Protein AF-G3V4W6-F1 (afdb_monomer_lite)

Radius of gyration: 35.33 Å; chains: 1; bounding box: 92×52×56 Å

pLDDT: mean 71.34, std 21.92, range [36.16, 98.62]

Foldseek 3Di:
DKDKDKDFDDDPDPPPPPDDPDPDDDDDDDDDDDDDDDDGDGRDIDIDMDDDDDDDDPVSVVVVVVVVVVVVVVVVVVVVVVVVVVVVVVVVVVVVVVCVVVVNPPPPCPDDDDDDDDDDDDDDDDDDDDDDDDDD

Structure (mmCIF, N/CA/C/O backbone):
data_AF-G3V4W6-F1
#
_entry.id   AF-G3V4W6-F1
#
loop_
_atom_site.group_PDB
_atom_site.id
_atom_site.type_symbol
_atom_site.label_atom_id
_atom_site.label_alt_id
_atom_site.label_comp_id
_atom_site.label_asym_id
_atom_site.label_entity_id
_atom_site.label_seq_id
_atom_site.pdbx_PDB_ins_code
_atom_site.Cartn_x
_atom_site.Cartn_y
_atom_site.Cartn_z
_atom_site.occupancy
_atom_site.B_iso_or_equiv
_atom_site.auth_seq_id
_atom_site.auth_comp_id
_atom_site.auth_asym_id
_atom_site.auth_atom_id
_atom_site.pdbx_PDB_model_num
ATOM 1 N N . MET A 1 1 ? 17.906 -11.618 -16.534 1.00 60.28 1 MET A N 1
ATOM 2 C CA . MET A 1 1 ? 19.179 -12.121 -15.974 1.00 60.28 1 MET A CA 1
ATOM 3 C C . MET A 1 1 ? 18.861 -12.768 -14.643 1.00 60.28 1 MET A C 1
ATOM 5 O O . MET A 1 1 ? 18.283 -12.104 -13.792 1.00 60.28 1 MET A O 1
ATOM 9 N N . SER A 1 2 ? 19.182 -14.044 -14.477 1.00 77.38 2 SER A N 1
ATOM 10 C CA . SER A 1 2 ? 19.057 -14.723 -13.184 1.00 77.38 2 SER A CA 1
ATOM 11 C C . SER A 1 2 ? 20.432 -14.747 -12.529 1.00 77.38 2 SER A C 1
ATOM 13 O O . SER A 1 2 ? 21.428 -14.935 -13.225 1.00 77.38 2 SER A O 1
ATOM 15 N N . PHE A 1 3 ? 20.499 -14.509 -11.223 1.00 81.12 3 PHE A N 1
ATOM 16 C CA . PHE A 1 3 ? 21.738 -14.639 -10.464 1.00 81.12 3 PHE A CA 1
ATOM 17 C C . PHE A 1 3 ? 21.594 -15.768 -9.450 1.00 81.12 3 PHE A C 1
ATOM 19 O O . PHE A 1 3 ? 20.527 -15.967 -8.866 1.00 81.12 3 PHE A O 1
ATOM 26 N N . SER A 1 4 ? 22.678 -16.508 -9.251 1.00 84.94 4 SER A N 1
ATOM 27 C CA . SER A 1 4 ? 22.798 -17.519 -8.210 1.00 84.94 4 SER A CA 1
ATOM 28 C C . SER A 1 4 ? 24.119 -17.311 -7.487 1.00 84.94 4 SER A C 1
ATOM 30 O O . SER A 1 4 ? 25.164 -17.254 -8.135 1.00 84.94 4 SER A O 1
ATOM 32 N N . ALA A 1 5 ? 24.079 -17.207 -6.167 1.00 81.69 5 ALA A N 1
ATOM 33 C CA . ALA A 1 5 ? 25.262 -17.164 -5.323 1.00 81.69 5 ALA A CA 1
ATOM 34 C C . ALA A 1 5 ? 25.210 -18.332 -4.339 1.00 81.69 5 ALA A C 1
ATOM 36 O O . ALA A 1 5 ? 24.161 -18.617 -3.763 1.00 81.69 5 ALA A O 1
ATOM 37 N N . THR A 1 6 ? 26.343 -18.999 -4.144 1.00 86.06 6 THR A N 1
ATOM 38 C CA . THR A 1 6 ? 26.478 -20.073 -3.159 1.00 86.06 6 THR A CA 1
ATOM 39 C C . THR A 1 6 ? 27.326 -19.564 -2.007 1.00 86.06 6 THR A C 1
ATOM 41 O O . THR A 1 6 ? 28.482 -19.196 -2.209 1.00 86.06 6 THR A O 1
ATOM 44 N N . ILE A 1 7 ? 26.758 -19.533 -0.804 1.00 84.69 7 ILE A N 1
ATOM 45 C CA . ILE A 1 7 ? 27.467 -19.139 0.415 1.00 84.69 7 ILE A CA 1
ATOM 46 C C . ILE A 1 7 ? 27.952 -20.411 1.110 1.00 84.69 7 ILE A C 1
ATOM 48 O O . ILE A 1 7 ? 27.151 -21.291 1.437 1.00 84.69 7 ILE A O 1
ATOM 52 N N . LEU A 1 8 ? 29.264 -20.504 1.328 1.00 83.19 8 LEU A N 1
ATOM 53 C CA . LEU A 1 8 ? 29.895 -21.568 2.104 1.00 83.19 8 LEU A CA 1
ATOM 54 C C . LEU A 1 8 ? 30.190 -21.039 3.507 1.00 83.19 8 LEU A C 1
ATOM 56 O O . LEU A 1 8 ? 30.980 -20.111 3.667 1.00 83.19 8 LEU A O 1
ATOM 60 N N . PHE A 1 9 ? 29.563 -21.629 4.521 1.00 77.31 9 PHE A N 1
ATOM 61 C CA . PHE A 1 9 ? 29.914 -21.359 5.911 1.00 77.31 9 PHE A CA 1
ATOM 62 C C . PHE A 1 9 ? 30.962 -22.370 6.363 1.00 77.31 9 PHE A C 1
ATOM 64 O O . PHE A 1 9 ? 30.667 -23.561 6.488 1.00 77.31 9 PHE A O 1
ATOM 71 N N . SER A 1 10 ? 32.185 -21.908 6.609 1.00 73.00 10 SER A N 1
ATOM 72 C CA . SER A 1 10 ? 33.189 -22.710 7.307 1.00 73.00 10 SER A CA 1
ATOM 73 C C . SER A 1 10 ? 32.864 -22.704 8.804 1.00 73.00 10 SER A C 1
ATOM 75 O O . SER A 1 10 ? 32.660 -21.619 9.359 1.00 73.00 10 SER A O 1
ATOM 77 N N . PRO A 1 11 ? 32.802 -23.865 9.482 1.00 66.06 11 PRO A N 1
ATOM 78 C CA . PRO A 1 11 ? 32.699 -23.878 10.936 1.00 66.06 11 PRO A CA 1
ATOM 79 C C . PRO A 1 11 ? 33.911 -23.145 11.537 1.00 66.06 11 PRO A C 1
ATOM 81 O O . PRO A 1 11 ? 35.006 -23.227 10.971 1.00 66.06 11 PRO A O 1
ATOM 84 N N . PRO A 1 12 ? 33.751 -22.421 12.659 1.00 65.25 12 PRO A N 1
ATOM 85 C CA . PRO A 1 12 ? 34.879 -21.772 13.308 1.00 65.25 12 PRO A CA 1
ATOM 86 C C . PRO A 1 12 ? 35.907 -22.836 13.704 1.00 65.25 12 PRO A C 1
ATOM 88 O O . PRO A 1 12 ? 35.595 -23.768 14.448 1.00 65.25 12 PRO A O 1
ATOM 91 N N . SER A 1 13 ? 37.137 -22.698 13.206 1.00 61.75 13 SER A N 1
ATOM 92 C CA . SER A 1 13 ? 38.289 -23.448 13.705 1.00 61.75 13 SER A CA 1
ATOM 93 C C . SER A 1 13 ? 38.350 -23.259 15.222 1.00 61.75 13 SER A C 1
ATOM 95 O O . SER A 1 13 ? 38.222 -22.135 15.706 1.00 61.75 13 SER A O 1
ATOM 97 N N . GLY A 1 14 ? 38.476 -24.356 15.969 1.00 61.97 14 GLY A N 1
ATOM 98 C CA . GLY A 1 14 ? 38.174 -24.462 17.404 1.00 61.97 14 GLY A CA 1
ATOM 99 C C . GLY A 1 14 ? 38.989 -23.619 18.400 1.00 61.97 14 GLY A C 1
ATOM 100 O O . GLY A 1 14 ? 39.131 -24.049 19.539 1.00 61.97 14 GLY A O 1
ATOM 101 N N . SER A 1 15 ? 39.511 -22.442 18.038 1.00 57.94 15 SER A N 1
ATOM 102 C CA . SER A 1 15 ? 40.201 -21.533 18.963 1.00 57.94 15 SER A CA 1
ATOM 103 C C . SER A 1 15 ? 39.634 -20.110 19.068 1.00 57.94 15 SER A C 1
ATOM 105 O O . SER A 1 15 ? 40.074 -19.397 19.963 1.00 57.94 15 SER A O 1
ATOM 107 N N . GLU A 1 16 ? 38.656 -19.677 18.255 1.00 55.06 16 GLU A N 1
ATOM 108 C CA . GLU A 1 16 ? 38.181 -18.268 18.285 1.00 55.06 16 GLU A CA 1
ATOM 109 C C . GLU A 1 16 ? 36.670 -18.058 18.515 1.00 55.06 16 GLU A C 1
ATOM 111 O O . GLU A 1 16 ? 36.172 -16.937 18.456 1.00 55.06 16 GLU A O 1
ATOM 116 N N . ALA A 1 17 ? 35.908 -19.091 18.881 1.00 56.44 17 ALA A N 1
ATOM 117 C CA . ALA A 1 17 ? 34.467 -18.960 19.147 1.00 56.44 17 ALA A CA 1
ATOM 118 C C . ALA A 1 17 ? 34.120 -18.467 20.576 1.00 56.44 17 ALA A C 1
ATOM 120 O O . ALA A 1 17 ? 33.143 -18.916 21.171 1.00 56.44 17 ALA A O 1
ATOM 121 N N . ARG A 1 18 ? 34.903 -17.544 21.156 1.00 56.31 18 ARG A N 1
ATOM 122 C CA . ARG A 1 18 ? 34.608 -16.917 22.467 1.00 56.31 18 ARG A CA 1
ATOM 123 C C . ARG A 1 18 ? 34.038 -15.497 22.364 1.00 56.31 18 ARG A C 1
ATOM 125 O O . ARG A 1 18 ? 34.213 -14.700 23.279 1.00 56.31 18 ARG A O 1
ATOM 132 N N . CYS A 1 19 ? 33.343 -15.160 21.281 1.00 50.19 19 CYS A N 1
ATOM 133 C CA . CYS A 1 19 ? 32.664 -13.867 21.190 1.00 50.19 19 CYS A CA 1
ATOM 134 C C . CYS A 1 19 ? 31.375 -13.949 20.365 1.00 50.19 19 CYS A C 1
ATOM 136 O O . CYS A 1 19 ? 31.293 -13.459 19.243 1.00 50.19 19 CYS A O 1
ATOM 138 N N . CYS A 1 20 ? 30.344 -14.586 20.914 1.00 51.16 20 CYS A N 1
ATOM 139 C CA . CYS A 1 20 ? 28.981 -14.322 20.467 1.00 51.16 20 CYS A CA 1
ATOM 140 C C . CYS A 1 20 ? 28.070 -14.208 21.685 1.00 51.16 20 CYS A C 1
ATOM 142 O O . CYS A 1 20 ? 27.765 -15.195 22.347 1.00 51.16 20 CYS A O 1
ATOM 144 N N . CYS A 1 21 ? 27.643 -12.979 21.975 1.00 51.50 21 CYS A N 1
ATOM 145 C CA . CYS A 1 21 ? 26.699 -12.625 23.036 1.00 51.50 21 CYS A CA 1
ATOM 146 C C . CYS A 1 21 ? 25.244 -12.952 22.647 1.00 51.50 21 CYS A C 1
ATOM 148 O O . CYS A 1 21 ? 24.341 -12.159 22.901 1.00 51.50 21 CYS A O 1
ATOM 150 N N . CYS A 1 22 ? 25.009 -14.095 22.002 1.00 52.19 22 CYS A N 1
ATOM 151 C CA . CYS A 1 22 ? 23.673 -14.541 21.620 1.00 52.19 22 CYS A CA 1
ATOM 152 C C . CYS A 1 22 ? 23.290 -15.766 22.452 1.00 52.19 22 CYS A C 1
ATOM 154 O O . CYS A 1 22 ? 24.033 -16.745 22.509 1.00 52.19 22 CYS A O 1
ATOM 156 N N . ALA A 1 23 ? 22.115 -15.719 23.083 1.00 55.34 23 ALA A N 1
ATOM 157 C CA . ALA A 1 23 ? 21.536 -16.828 23.835 1.00 55.34 23 ALA A CA 1
ATOM 158 C C . ALA A 1 23 ? 20.972 -17.900 22.883 1.00 55.34 23 ALA A C 1
ATOM 160 O O . ALA A 1 23 ? 19.762 -18.063 22.746 1.00 55.34 23 ALA A O 1
ATOM 161 N N . CYS A 1 24 ? 21.849 -18.627 22.194 1.00 44.81 24 CYS A N 1
ATOM 162 C CA . CYS A 1 24 ? 21.462 -19.813 21.438 1.00 44.81 24 CYS A CA 1
ATOM 163 C C . CYS A 1 24 ? 21.439 -21.005 22.404 1.00 44.81 24 CYS A C 1
ATOM 165 O O . CYS A 1 24 ? 22.482 -21.432 22.894 1.00 44.81 24 CYS A O 1
ATOM 167 N N . LYS A 1 25 ? 20.246 -21.523 22.713 1.00 53.78 25 LYS A N 1
ATOM 168 C CA . LYS A 1 25 ? 20.056 -22.683 23.593 1.00 53.78 25 LYS A CA 1
ATOM 169 C C . LYS A 1 25 ? 20.554 -23.945 22.872 1.00 53.78 25 LYS A C 1
ATOM 171 O O . LYS A 1 25 ? 19.869 -24.462 21.995 1.00 53.78 25 LYS A O 1
ATOM 176 N N . SER A 1 26 ? 21.751 -24.420 23.203 1.00 48.38 26 SER A N 1
ATOM 177 C CA . SER A 1 26 ? 22.270 -25.710 22.744 1.00 48.38 26 SER A CA 1
ATOM 178 C C . SER A 1 26 ? 21.887 -26.805 23.740 1.00 48.38 26 SER A C 1
ATOM 180 O O . SER A 1 26 ? 22.433 -26.895 24.836 1.00 48.38 26 SER A O 1
ATOM 182 N N . GLU A 1 27 ? 20.941 -27.658 23.358 1.00 46.75 27 GLU A N 1
ATOM 183 C CA . GLU A 1 27 ? 20.718 -28.935 24.034 1.00 46.75 27 GLU A CA 1
ATOM 184 C C . GLU A 1 27 ? 21.470 -30.023 23.268 1.00 46.75 27 GLU A C 1
ATOM 186 O O . GLU A 1 27 ? 21.085 -30.398 22.165 1.00 46.75 27 GLU A O 1
ATOM 191 N N . THR A 1 28 ? 22.561 -30.539 23.834 1.00 41.06 28 THR A N 1
ATOM 192 C CA . THR A 1 28 ? 23.054 -31.882 23.501 1.00 41.06 28 THR A CA 1
ATOM 193 C C . THR A 1 28 ? 23.734 -32.484 24.727 1.00 41.06 28 THR A C 1
ATOM 195 O O . THR A 1 28 ? 24.737 -31.982 25.229 1.00 41.06 28 THR A O 1
ATOM 198 N N . ASN A 1 29 ? 23.107 -33.550 25.219 1.00 42.38 29 ASN A N 1
ATOM 199 C CA . ASN A 1 29 ? 23.531 -34.418 26.309 1.00 42.38 29 ASN A CA 1
ATOM 200 C C . ASN A 1 29 ? 24.945 -34.999 26.122 1.00 42.38 29 ASN A C 1
ATOM 202 O O . ASN A 1 29 ? 25.289 -35.441 25.034 1.00 42.38 29 ASN A O 1
ATOM 206 N N . GLY A 1 30 ? 25.661 -35.138 27.244 1.00 39.00 30 GLY A N 1
ATOM 207 C CA . GLY A 1 30 ? 26.377 -36.368 27.618 1.00 39.00 30 GLY A CA 1
ATOM 208 C C . GLY A 1 30 ? 27.664 -36.749 26.871 1.00 39.00 30 GLY A C 1
ATOM 209 O O . GLY A 1 30 ? 27.613 -37.406 25.844 1.00 39.00 30 GLY A O 1
ATOM 210 N N . GLY A 1 31 ? 28.800 -36.412 27.497 1.00 41.91 31 GLY A N 1
ATOM 211 C CA . GLY A 1 31 ? 30.092 -37.125 27.579 1.00 41.91 31 GLY A CA 1
ATOM 212 C C . GLY A 1 31 ? 30.587 -38.055 26.460 1.00 41.91 31 GLY A C 1
ATOM 213 O O . GLY A 1 31 ? 29.970 -39.074 26.196 1.00 41.91 31 GLY A O 1
ATOM 214 N N . ASN A 1 32 ? 31.817 -37.822 25.974 1.00 37.25 32 ASN A N 1
ATOM 215 C CA . ASN A 1 32 ? 32.885 -38.838 25.972 1.00 37.25 32 ASN A CA 1
ATOM 216 C C . ASN A 1 32 ? 34.258 -38.229 25.626 1.00 37.25 32 ASN A C 1
ATOM 218 O O . ASN A 1 32 ? 34.363 -37.286 24.845 1.00 37.25 32 ASN A O 1
ATOM 222 N N . THR A 1 33 ? 35.315 -38.802 26.197 1.00 45.09 33 THR A N 1
ATOM 223 C CA . THR A 1 33 ? 36.725 -38.597 25.847 1.00 45.09 33 THR A CA 1
ATOM 224 C C . THR A 1 33 ? 37.044 -39.185 24.464 1.00 45.09 33 THR A C 1
ATOM 226 O O . THR A 1 33 ? 36.577 -40.271 24.128 1.00 45.09 33 THR A O 1
ATOM 229 N N . GLY A 1 34 ? 37.882 -38.512 23.665 1.00 36.16 34 GLY A N 1
ATOM 230 C CA . GLY A 1 34 ? 38.451 -39.115 22.454 1.00 36.16 34 GLY A CA 1
ATOM 231 C C . GLY A 1 34 ? 38.950 -38.115 21.415 1.00 36.16 34 GLY A C 1
ATOM 232 O O . GLY A 1 34 ? 38.166 -37.521 20.682 1.00 36.16 34 GLY A O 1
ATOM 233 N N . SER A 1 35 ? 40.271 -37.972 21.312 1.00 54.78 35 SER A N 1
ATOM 234 C CA . SER A 1 35 ? 40.939 -37.380 20.156 1.00 54.78 35 SER A CA 1
ATOM 235 C C . SER A 1 35 ? 40.744 -38.274 18.928 1.00 54.78 35 SER A C 1
ATOM 237 O O . SER A 1 35 ? 41.315 -39.363 18.870 1.00 54.78 35 SER A O 1
ATOM 239 N N . GLN A 1 36 ? 40.002 -37.809 17.928 1.00 44.12 36 GLN A N 1
ATOM 240 C CA . GLN A 1 36 ? 40.152 -38.273 16.551 1.00 44.12 36 GLN A CA 1
ATOM 241 C C . GLN A 1 36 ? 39.998 -37.091 15.599 1.00 44.12 36 GLN A C 1
ATOM 243 O O . GLN A 1 36 ? 39.022 -36.346 15.665 1.00 44.12 36 GLN A O 1
ATOM 248 N N . GLY A 1 37 ? 40.994 -36.922 14.725 1.00 51.94 37 GLY A N 1
ATOM 249 C CA . GLY A 1 37 ? 40.921 -36.031 13.576 1.00 51.94 37 GLY A CA 1
ATOM 250 C C . GLY A 1 37 ? 39.827 -36.517 12.634 1.00 51.94 37 GLY A C 1
ATOM 251 O O . GLY A 1 37 ? 40.040 -37.430 11.844 1.00 51.94 37 GLY A O 1
ATOM 252 N N . GLY A 1 38 ? 38.644 -35.928 12.759 1.00 41.28 38 GLY A N 1
ATOM 253 C CA . GLY A 1 38 ? 37.557 -36.087 11.806 1.00 41.28 38 GLY A CA 1
ATOM 254 C C . GLY A 1 38 ? 37.643 -34.985 10.761 1.00 41.28 38 GLY A C 1
ATOM 255 O O . GLY A 1 38 ? 37.852 -33.823 11.110 1.00 41.28 38 GLY A O 1
ATOM 256 N N . ASN A 1 39 ? 37.490 -35.350 9.486 1.00 53.22 39 A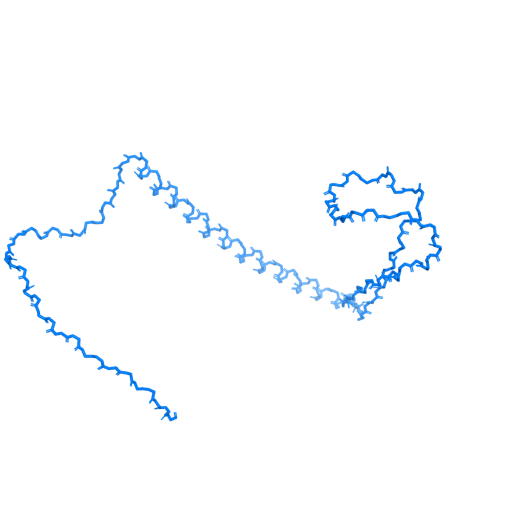SN A N 1
ATOM 257 C CA . ASN A 1 39 ? 37.238 -34.391 8.409 1.00 53.22 39 ASN A CA 1
ATOM 258 C C . ASN A 1 39 ? 36.184 -33.359 8.857 1.00 53.22 39 ASN A C 1
ATOM 260 O O . ASN A 1 39 ? 35.219 -33.753 9.523 1.00 53.22 39 ASN A O 1
ATOM 264 N N . PRO A 1 40 ? 36.336 -32.066 8.508 1.00 57.50 40 PRO A N 1
ATOM 265 C CA . PRO A 1 40 ? 35.323 -31.078 8.845 1.00 57.50 40 PRO A CA 1
ATOM 266 C C . PRO A 1 40 ? 33.969 -31.533 8.277 1.00 57.50 40 PRO A C 1
ATOM 268 O O . PRO A 1 40 ? 33.932 -32.061 7.158 1.00 57.50 40 PRO A O 1
ATOM 271 N N . PRO A 1 41 ? 32.861 -31.367 9.027 1.00 60.91 41 PRO A N 1
ATOM 272 C CA . PRO A 1 41 ? 31.538 -31.655 8.494 1.00 60.91 41 PRO A CA 1
ATOM 273 C C . PRO A 1 41 ? 31.352 -30.863 7.193 1.00 60.91 41 PRO A C 1
ATOM 275 O O . PRO A 1 41 ? 31.811 -29.718 7.118 1.00 60.91 41 PRO A O 1
ATOM 278 N N . PRO A 1 42 ? 30.724 -31.449 6.159 1.00 61.94 42 PRO A N 1
ATOM 279 C CA . PRO A 1 42 ? 30.544 -30.764 4.890 1.00 61.94 42 PRO A CA 1
ATOM 280 C C . PRO A 1 42 ? 29.767 -29.470 5.140 1.00 61.94 42 PRO A C 1
ATOM 282 O O . PRO A 1 42 ? 28.626 -29.511 5.599 1.00 61.94 42 PRO A O 1
ATOM 285 N N . SER A 1 43 ? 30.394 -28.321 4.864 1.00 64.94 43 SER A N 1
ATOM 286 C CA . SER A 1 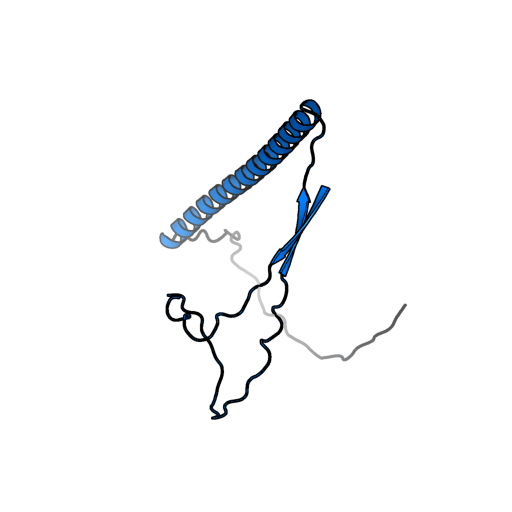43 ? 29.714 -27.027 4.841 1.00 64.94 43 SER A CA 1
ATOM 287 C C . SER A 1 43 ? 28.500 -27.159 3.935 1.00 64.94 43 SER A C 1
ATOM 289 O O . SER A 1 43 ? 28.664 -27.350 2.734 1.00 64.94 43 SER A O 1
ATOM 291 N N . THR A 1 44 ? 27.289 -27.096 4.489 1.00 71.50 44 THR A N 1
ATOM 292 C CA . THR A 1 44 ? 26.067 -27.146 3.685 1.00 71.50 44 THR A CA 1
ATOM 293 C C . THR A 1 44 ? 25.973 -25.846 2.889 1.00 71.50 44 THR A C 1
ATOM 295 O O . THR A 1 44 ? 25.780 -24.788 3.499 1.00 71.50 44 THR A O 1
ATOM 298 N N . PRO A 1 45 ? 26.149 -25.880 1.556 1.00 76.62 45 PRO A N 1
ATOM 299 C CA . PRO A 1 45 ? 26.077 -24.676 0.748 1.00 76.62 45 PRO A CA 1
ATOM 300 C C . PRO A 1 45 ? 24.655 -24.120 0.791 1.00 76.62 45 PRO A C 1
ATOM 302 O O . PRO A 1 45 ? 23.694 -24.844 0.532 1.00 76.62 45 PRO A O 1
ATOM 305 N N . ILE A 1 46 ? 24.514 -22.827 1.083 1.00 82.69 46 ILE A N 1
ATOM 306 C CA . ILE A 1 46 ? 23.237 -22.132 0.908 1.00 82.69 46 ILE A CA 1
ATOM 307 C C . ILE A 1 46 ? 23.247 -21.503 -0.478 1.00 82.69 46 ILE A C 1
ATOM 309 O O . ILE A 1 46 ? 24.051 -20.612 -0.761 1.00 82.69 46 ILE A O 1
ATOM 313 N N . THR A 1 47 ? 22.355 -21.973 -1.344 1.00 80.31 47 THR A N 1
ATOM 314 C CA . THR A 1 47 ? 22.159 -21.395 -2.673 1.00 80.31 47 THR A CA 1
ATOM 315 C C . THR A 1 47 ? 21.099 -20.302 -2.602 1.00 80.31 47 THR A C 1
ATOM 317 O O . THR A 1 47 ? 19.935 -20.565 -2.311 1.00 80.31 47 THR A O 1
ATOM 320 N N . VAL A 1 48 ? 21.494 -19.069 -2.908 1.00 81.25 48 VAL A N 1
ATOM 321 C CA . VAL A 1 48 ? 20.589 -17.928 -3.060 1.00 81.25 48 VAL A CA 1
ATOM 322 C C . VAL A 1 48 ? 20.386 -17.687 -4.548 1.00 81.25 48 VAL A C 1
ATOM 324 O O . VAL A 1 48 ? 21.348 -17.415 -5.265 1.00 81.25 48 VAL A O 1
ATOM 327 N N . THR A 1 49 ? 19.144 -17.786 -5.021 1.00 85.00 49 THR A N 1
ATOM 328 C CA . THR A 1 49 ? 18.776 -17.479 -6.411 1.00 85.00 49 THR A CA 1
ATOM 329 C C . THR A 1 49 ? 17.849 -16.273 -6.467 1.00 85.00 49 THR A C 1
ATOM 331 O O . THR A 1 49 ? 17.003 -16.080 -5.595 1.00 85.00 49 THR A O 1
ATOM 334 N N . GLY A 1 50 ? 18.001 -15.446 -7.499 1.00 80.62 50 GLY A N 1
ATOM 335 C CA . GLY A 1 50 ? 17.143 -14.291 -7.725 1.00 80.62 50 GLY A CA 1
ATOM 336 C C . GLY A 1 50 ? 16.999 -13.948 -9.202 1.00 80.62 50 GLY A C 1
ATOM 337 O O . GLY A 1 50 ? 17.862 -14.246 -10.029 1.00 80.62 50 GLY A O 1
ATOM 338 N N . HIS A 1 51 ? 15.884 -13.299 -9.531 1.00 78.69 51 HIS A N 1
ATOM 339 C CA . HIS A 1 51 ? 15.608 -12.792 -10.871 1.00 78.69 51 HIS A CA 1
ATOM 340 C C . HIS A 1 51 ? 15.841 -11.282 -10.885 1.00 78.69 51 HIS A C 1
ATOM 342 O O . HIS A 1 51 ? 15.072 -10.512 -10.309 1.00 78.69 51 HIS A O 1
ATOM 348 N N . GLY A 1 52 ? 16.931 -10.861 -11.523 1.00 74.25 52 GLY A N 1
ATOM 349 C CA . GLY A 1 52 ? 17.238 -9.454 -11.741 1.00 74.25 52 GLY A CA 1
ATOM 350 C C . GLY A 1 52 ? 16.504 -8.914 -12.967 1.00 74.25 52 GLY A C 1
ATOM 351 O O . GLY A 1 52 ? 16.437 -9.569 -14.014 1.00 74.25 52 GLY A O 1
ATOM 352 N N . LEU A 1 53 ? 15.993 -7.689 -12.856 1.00 80.50 53 LEU A N 1
ATOM 353 C CA . LEU A 1 53 ? 15.544 -6.914 -14.010 1.00 80.50 53 LEU A CA 1
ATOM 354 C C . LEU A 1 53 ? 16.765 -6.243 -14.640 1.00 80.50 53 LEU A C 1
ATOM 356 O O . LEU A 1 53 ? 17.297 -5.276 -14.103 1.00 80.50 53 LEU A O 1
ATOM 360 N N . ALA A 1 54 ? 17.220 -6.794 -15.763 1.00 83.69 54 ALA A N 1
ATOM 361 C CA . ALA A 1 54 ? 18.215 -6.151 -16.608 1.00 83.69 54 ALA A CA 1
ATOM 362 C C . ALA A 1 54 ? 17.480 -5.223 -17.571 1.00 83.69 54 ALA A C 1
ATOM 364 O O . ALA A 1 54 ? 16.629 -5.680 -18.338 1.00 83.69 54 ALA A O 1
ATOM 365 N N . VAL A 1 55 ? 17.785 -3.934 -17.498 1.00 85.75 55 VAL A N 1
ATOM 366 C CA . VAL A 1 55 ? 17.130 -2.917 -18.312 1.00 85.75 55 VAL A CA 1
ATOM 367 C C . VAL A 1 55 ? 18.074 -2.512 -19.437 1.00 85.75 55 VAL A C 1
ATOM 369 O O . VAL A 1 55 ? 19.229 -2.185 -19.180 1.00 85.75 55 VAL A O 1
ATOM 372 N N . GLN A 1 56 ? 17.600 -2.583 -20.679 1.00 89.56 56 GLN A N 1
ATOM 373 C CA . GLN A 1 56 ? 18.425 -2.380 -21.874 1.00 89.56 56 GLN A CA 1
ATOM 374 C C . GLN A 1 56 ? 18.373 -0.944 -22.410 1.00 89.56 56 GLN A C 1
ATOM 376 O O . GLN A 1 56 ? 19.233 -0.554 -23.193 1.00 89.56 56 GLN A O 1
ATOM 381 N N . SER A 1 57 ? 17.393 -0.145 -21.981 1.00 93.31 57 SER A N 1
ATOM 382 C CA . SER A 1 57 ? 17.259 1.262 -22.364 1.00 93.31 57 SER A CA 1
ATOM 383 C C . SER A 1 57 ? 16.706 2.112 -21.219 1.00 93.31 57 SER A C 1
ATOM 385 O O . SER A 1 57 ? 15.996 1.624 -20.337 1.00 93.31 57 SER A O 1
ATOM 387 N N . SER A 1 58 ? 17.006 3.410 -21.237 1.00 93.88 58 SER A N 1
ATOM 388 C CA . SER A 1 58 ? 16.429 4.377 -20.292 1.00 93.88 58 SER A CA 1
ATOM 389 C C . SER A 1 58 ? 14.901 4.438 -20.387 1.00 93.88 58 SER A C 1
ATOM 391 O O . SER A 1 58 ? 14.227 4.588 -19.372 1.00 93.88 58 SER A O 1
ATOM 393 N N . GLU A 1 59 ? 14.345 4.248 -21.584 1.00 95.56 59 GLU A N 1
ATOM 394 C CA . GLU A 1 59 ? 12.902 4.161 -21.799 1.00 95.56 59 GLU A CA 1
ATOM 395 C C . GLU A 1 59 ? 12.292 2.949 -21.084 1.00 95.56 59 GLU A C 1
ATOM 397 O O . GLU A 1 59 ? 11.291 3.081 -20.379 1.00 95.56 59 GLU A O 1
ATOM 402 N N . GLN A 1 60 ? 12.911 1.771 -21.188 1.00 94.12 60 GLN A N 1
ATOM 403 C CA . GLN A 1 60 ? 12.448 0.584 -20.467 1.00 94.12 60 GLN A CA 1
ATOM 404 C C . GLN A 1 60 ? 12.540 0.787 -18.945 1.00 94.12 60 GLN A C 1
ATOM 406 O O . GLN A 1 60 ? 11.656 0.344 -18.211 1.00 94.12 60 GLN A O 1
ATOM 411 N N . LEU A 1 61 ? 13.571 1.492 -18.463 1.00 95.12 61 LEU A N 1
ATOM 412 C CA . LEU A 1 61 ? 13.719 1.812 -17.040 1.00 95.12 61 LEU A CA 1
ATOM 413 C C . LEU A 1 61 ? 12.559 2.678 -16.561 1.00 95.12 61 LEU A C 1
ATOM 415 O O . LEU A 1 61 ? 11.974 2.401 -15.515 1.00 95.12 61 LEU A O 1
ATOM 419 N N . LEU A 1 62 ? 12.212 3.695 -17.347 1.00 97.56 62 LEU A N 1
ATOM 420 C CA . LEU A 1 62 ? 11.136 4.619 -17.031 1.00 97.56 62 LEU A CA 1
ATOM 421 C C . LEU A 1 62 ? 9.791 3.888 -16.908 1.00 97.56 62 LEU A C 1
ATOM 423 O O . LEU A 1 62 ? 9.088 4.073 -15.916 1.00 97.56 62 LEU A O 1
ATOM 427 N N . HIS A 1 63 ? 9.480 2.980 -17.838 1.00 96.31 63 HIS A N 1
ATOM 428 C CA . HIS A 1 63 ? 8.277 2.142 -17.765 1.00 96.31 63 HIS A CA 1
ATOM 429 C C . HIS A 1 63 ? 8.243 1.274 -16.499 1.00 96.31 63 HIS A C 1
ATOM 431 O O . HIS A 1 63 ? 7.217 1.208 -15.822 1.00 96.31 63 HIS A O 1
ATOM 437 N N . VAL A 1 64 ? 9.367 0.643 -16.138 1.00 95.50 64 VAL A N 1
ATOM 438 C CA . VAL A 1 64 ? 9.465 -0.173 -14.915 1.00 95.50 64 VAL A CA 1
ATOM 439 C C . VAL A 1 64 ? 9.260 0.677 -13.663 1.00 95.50 64 VAL A C 1
ATOM 441 O O . VAL A 1 64 ? 8.602 0.224 -12.725 1.00 95.50 64 VAL A O 1
ATOM 444 N N . ILE A 1 65 ? 9.805 1.895 -13.630 1.00 96.38 65 ILE A N 1
ATOM 445 C CA . ILE A 1 65 ? 9.614 2.823 -12.511 1.00 96.38 65 ILE A CA 1
ATOM 446 C C . ILE A 1 65 ? 8.134 3.179 -12.385 1.00 96.38 65 ILE A C 1
ATOM 448 O O . ILE A 1 65 ? 7.568 2.968 -11.315 1.00 96.38 65 ILE A O 1
ATOM 452 N N . TYR A 1 66 ? 7.489 3.635 -13.461 1.00 98.00 66 TYR A N 1
ATOM 453 C CA . TYR A 1 66 ? 6.071 3.997 -13.423 1.00 98.00 66 TYR A CA 1
ATOM 454 C C . TYR A 1 66 ? 5.182 2.824 -13.011 1.00 98.00 66 TYR A C 1
ATOM 456 O O . TYR A 1 66 ? 4.356 2.979 -12.117 1.00 98.00 66 TYR A O 1
ATOM 464 N N . GLN A 1 67 ? 5.407 1.633 -13.568 1.00 97.31 67 GLN A N 1
ATOM 465 C CA . GLN A 1 67 ? 4.647 0.436 -13.203 1.00 97.31 67 GLN A CA 1
ATOM 466 C C . GLN A 1 67 ? 4.809 0.072 -11.720 1.00 97.31 67 GLN A C 1
ATOM 468 O O . GLN A 1 67 ? 3.852 -0.328 -11.056 1.00 97.31 67 GLN A O 1
ATOM 473 N N . ARG A 1 68 ? 6.028 0.179 -11.179 1.00 97.06 68 ARG A N 1
ATOM 474 C CA . ARG A 1 68 ? 6.286 -0.120 -9.764 1.00 97.06 68 ARG A CA 1
ATOM 475 C C . ARG A 1 68 ? 5.687 0.929 -8.840 1.00 97.06 68 ARG A C 1
ATOM 477 O O . ARG A 1 68 ? 5.190 0.552 -7.784 1.00 97.06 68 ARG A O 1
ATOM 484 N N . VAL A 1 69 ? 5.735 2.2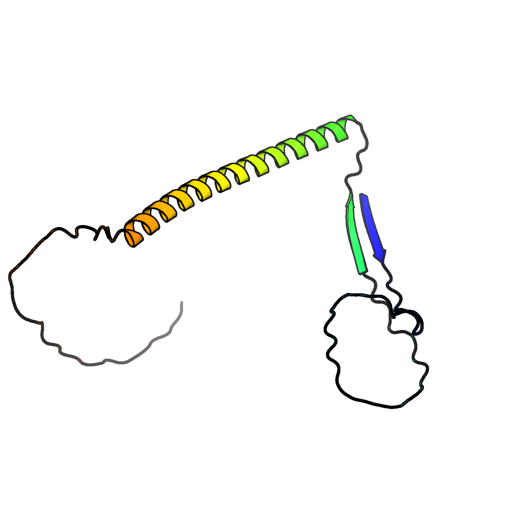03 -9.226 1.00 98.62 69 VAL A N 1
ATOM 485 C CA . VAL A 1 69 ? 5.113 3.297 -8.473 1.00 98.62 69 VAL A CA 1
ATOM 486 C C . VAL A 1 69 ? 3.601 3.112 -8.438 1.00 98.62 69 VAL A C 1
ATOM 488 O O . VAL A 1 69 ? 3.039 3.100 -7.351 1.00 98.62 69 VAL A O 1
ATOM 491 N N . ASP A 1 70 ? 2.966 2.869 -9.582 1.00 98.31 70 ASP A N 1
ATOM 492 C CA . ASP A 1 70 ? 1.524 2.618 -9.679 1.00 98.31 70 ASP A CA 1
ATOM 493 C C . ASP A 1 70 ? 1.088 1.451 -8.778 1.00 98.31 70 ASP A C 1
ATOM 495 O O . ASP A 1 70 ? 0.222 1.594 -7.912 1.00 98.31 70 ASP A O 1
ATOM 499 N N . LYS A 1 71 ? 1.805 0.323 -8.856 1.00 98.25 71 LYS A N 1
ATOM 500 C CA . LYS A 1 71 ? 1.567 -0.824 -7.972 1.00 98.25 71 LYS A CA 1
ATOM 501 C C . LYS A 1 71 ? 1.746 -0.475 -6.490 1.00 98.25 71 LYS A C 1
ATOM 503 O O . LYS A 1 71 ? 0.968 -0.937 -5.657 1.00 98.25 71 LYS A O 1
ATOM 508 N N . ALA A 1 72 ? 2.785 0.281 -6.141 1.00 98.50 72 ALA A N 1
ATOM 509 C CA . ALA A 1 72 ? 3.048 0.667 -4.757 1.00 98.50 72 ALA A CA 1
ATOM 510 C C . ALA A 1 72 ? 1.954 1.592 -4.207 1.00 98.50 72 ALA A C 1
ATOM 512 O O . ALA A 1 72 ? 1.529 1.409 -3.067 1.00 98.50 72 ALA A O 1
ATOM 513 N N . VAL A 1 73 ? 1.465 2.529 -5.022 1.00 98.62 73 VAL A N 1
ATOM 514 C CA . VAL A 1 73 ? 0.344 3.411 -4.675 1.00 98.62 73 VAL A CA 1
ATOM 515 C C . VAL A 1 73 ? -0.917 2.589 -4.432 1.00 98.62 73 VAL A C 1
ATOM 517 O O . VAL A 1 73 ? -1.496 2.699 -3.354 1.00 98.62 73 VAL A O 1
ATOM 520 N N . GLY A 1 74 ? -1.277 1.678 -5.342 1.00 98.38 74 GLY A N 1
ATOM 521 C CA . GLY A 1 74 ? -2.457 0.826 -5.164 1.00 98.38 74 GLY A CA 1
ATOM 522 C C . GLY A 1 74 ? -2.409 -0.021 -3.883 1.00 98.38 74 GLY A C 1
ATOM 523 O O . GLY A 1 74 ? -3.408 -0.154 -3.176 1.00 98.38 74 GLY A O 1
ATOM 524 N N . LEU A 1 75 ? -1.232 -0.548 -3.521 1.00 98.56 75 LEU A N 1
ATOM 525 C CA . LEU A 1 75 ? -1.048 -1.267 -2.253 1.00 98.56 75 LEU A CA 1
ATOM 526 C C . LEU A 1 75 ? -1.191 -0.348 -1.031 1.00 98.56 75 LEU A C 1
ATOM 528 O O . LEU A 1 75 ? -1.806 -0.744 -0.039 1.00 98.56 75 LEU A O 1
ATOM 532 N N . ALA A 1 76 ? -0.639 0.865 -1.088 1.00 98.56 76 ALA A N 1
ATOM 533 C CA . ALA A 1 76 ? -0.733 1.836 -0.002 1.00 98.56 76 ALA A CA 1
ATOM 534 C C . ALA A 1 76 ? -2.179 2.303 0.226 1.00 98.56 76 ALA A C 1
ATOM 536 O O . ALA A 1 76 ? -2.616 2.415 1.370 1.00 98.56 76 ALA A O 1
ATOM 537 N N . GLU A 1 77 ? -2.943 2.520 -0.843 1.00 98.62 77 GLU A N 1
ATOM 538 C CA . GLU A 1 77 ? -4.353 2.906 -0.770 1.00 98.62 77 GLU A CA 1
ATOM 539 C C . GLU A 1 77 ? -5.223 1.790 -0.185 1.00 98.62 77 GLU A C 1
ATOM 541 O O . GLU A 1 77 ? -6.042 2.048 0.701 1.00 98.62 77 GLU A O 1
ATOM 546 N N . ALA A 1 78 ? -4.998 0.539 -0.597 1.00 98.50 78 ALA A N 1
ATOM 547 C CA . ALA A 1 78 ? -5.674 -0.615 -0.009 1.00 98.50 78 ALA A CA 1
ATOM 548 C C . ALA A 1 78 ? -5.361 -0.750 1.493 1.00 98.50 78 ALA A C 1
ATOM 550 O O . ALA A 1 78 ? -6.269 -0.931 2.310 1.00 98.50 78 ALA A O 1
ATOM 551 N N . ALA A 1 79 ? -4.089 -0.600 1.874 1.00 98.56 79 ALA A N 1
ATOM 552 C CA . ALA A 1 79 ? -3.668 -0.631 3.272 1.00 98.56 79 ALA A CA 1
ATOM 553 C C . ALA A 1 79 ? -4.285 0.517 4.089 1.00 98.56 79 ALA A C 1
ATOM 555 O O . ALA A 1 79 ? -4.724 0.303 5.218 1.00 98.56 79 ALA A O 1
ATOM 556 N N . LEU A 1 80 ? -4.378 1.719 3.516 1.00 98.44 80 LEU A N 1
ATOM 557 C CA . LEU A 1 80 ? -5.037 2.862 4.144 1.00 98.44 80 LEU A CA 1
ATOM 558 C C . LEU A 1 80 ? -6.536 2.611 4.349 1.00 98.44 80 LEU A C 1
ATOM 560 O O . LEU A 1 80 ? -7.068 2.934 5.412 1.00 98.44 80 LEU A O 1
ATOM 564 N N . GLY A 1 81 ? -7.212 2.019 3.361 1.00 98.38 81 GLY A N 1
ATOM 565 C CA . GLY A 1 81 ? -8.613 1.615 3.472 1.00 98.38 81 GLY A CA 1
ATOM 566 C C . GLY A 1 81 ? -8.836 0.652 4.638 1.00 98.38 81 GLY A C 1
ATOM 567 O O . GLY A 1 81 ? -9.704 0.890 5.480 1.00 98.38 81 GLY A O 1
ATOM 568 N N . LEU A 1 82 ? -7.990 -0.375 4.750 1.00 98.50 82 LEU A N 1
ATOM 569 C CA . LEU A 1 82 ? -8.028 -1.323 5.864 1.00 98.50 82 LEU A CA 1
ATOM 570 C C . LEU A 1 82 ? -7.745 -0.644 7.212 1.00 98.50 82 LEU A C 1
ATOM 572 O O . LEU A 1 82 ? -8.456 -0.882 8.184 1.00 98.50 82 LEU A O 1
ATOM 576 N N . ALA A 1 83 ? -6.744 0.237 7.279 1.00 98.44 83 ALA A N 1
ATOM 577 C CA . ALA A 1 83 ? -6.402 0.957 8.504 1.00 98.44 83 ALA A CA 1
ATOM 578 C C . ALA A 1 83 ? -7.557 1.844 9.000 1.00 98.44 83 ALA A C 1
ATOM 580 O O . ALA A 1 83 ? -7.822 1.895 10.201 1.00 98.44 83 ALA A O 1
ATOM 581 N N . ARG A 1 84 ? -8.280 2.502 8.085 1.00 98.56 84 ARG A N 1
ATOM 582 C CA . ARG A 1 84 ? -9.481 3.286 8.415 1.00 98.56 84 ARG A CA 1
ATOM 583 C C . ARG A 1 84 ? -10.606 2.398 8.936 1.00 98.56 84 ARG A C 1
ATOM 585 O O . ARG A 1 84 ? -11.164 2.706 9.982 1.00 98.56 84 ARG A O 1
ATOM 592 N N . ALA A 1 85 ? -10.894 1.284 8.263 1.00 98.31 85 ALA A N 1
ATOM 593 C CA . ALA A 1 85 ? -11.909 0.333 8.718 1.00 98.31 85 ALA A CA 1
ATOM 594 C C . ALA A 1 85 ? -11.595 -0.211 10.123 1.00 98.31 85 ALA A C 1
ATOM 596 O O . ALA A 1 85 ? -12.469 -0.235 10.989 1.00 98.31 85 ALA A O 1
ATOM 597 N N . ASN A 1 86 ? -10.331 -0.561 10.377 1.00 98.44 86 ASN A N 1
ATOM 598 C CA . ASN A 1 86 ? -9.875 -0.992 11.696 1.00 98.44 86 ASN A CA 1
ATOM 599 C C . ASN A 1 86 ? -10.049 0.109 12.747 1.00 98.44 86 ASN A C 1
ATOM 601 O O . ASN A 1 86 ? -10.482 -0.177 13.858 1.00 98.44 86 ASN A O 1
ATOM 605 N N . ASN A 1 87 ? -9.733 1.364 12.417 1.00 98.44 87 ASN A N 1
ATOM 606 C CA . ASN A 1 87 ? -9.902 2.479 13.346 1.00 98.44 87 ASN A CA 1
ATOM 607 C C . ASN A 1 87 ? -11.371 2.681 13.743 1.00 98.44 87 ASN A C 1
ATOM 609 O O . ASN A 1 87 ? -11.656 2.849 14.925 1.00 98.44 87 ASN A O 1
ATOM 613 N N . GLU A 1 88 ? -12.294 2.612 12.786 1.00 98.62 88 GLU A N 1
ATOM 614 C CA . GLU A 1 88 ? -13.729 2.724 13.069 1.00 98.62 88 GLU A CA 1
ATOM 615 C C . GLU A 1 88 ? -14.245 1.554 13.915 1.00 98.62 88 GLU A C 1
ATOM 617 O O . GLU A 1 88 ? -15.017 1.763 14.848 1.00 98.62 88 GLU A O 1
ATOM 622 N N . LEU A 1 89 ? -13.776 0.330 13.655 1.00 98.06 89 LEU A N 1
ATOM 623 C CA . LEU A 1 89 ? -14.116 -0.823 14.489 1.00 98.06 89 LEU A CA 1
ATOM 624 C C . LEU A 1 89 ? -13.595 -0.662 15.924 1.00 98.06 89 LEU A C 1
ATOM 626 O O . LEU A 1 89 ? -14.317 -0.945 16.875 1.00 98.06 89 LEU A O 1
ATOM 630 N N . LEU A 1 90 ? -12.364 -0.171 16.088 1.00 98.31 90 LEU A N 1
ATOM 631 C CA . LEU A 1 90 ? -11.777 0.081 17.404 1.00 98.31 90 LEU A CA 1
ATOM 632 C C . LEU A 1 90 ? -12.529 1.169 18.179 1.00 98.31 90 LEU A C 1
ATOM 634 O O . LEU A 1 90 ? -12.677 1.031 19.390 1.00 98.31 90 LEU A O 1
ATOM 638 N N . LYS A 1 91 ? -13.032 2.215 17.507 1.00 98.25 91 LYS A N 1
ATOM 639 C CA . LYS A 1 91 ? -13.878 3.240 18.142 1.00 98.25 91 LYS A CA 1
ATOM 640 C C . LYS A 1 91 ? -15.174 2.642 18.684 1.00 98.25 91 LYS A C 1
ATOM 642 O O . LYS A 1 91 ? -15.471 2.837 19.855 1.00 98.25 91 LYS A O 1
ATOM 647 N N . ARG A 1 92 ? -15.889 1.852 17.874 1.00 97.75 92 ARG A N 1
ATOM 648 C CA . ARG A 1 92 ? -17.122 1.169 18.311 1.00 97.75 92 ARG A CA 1
ATOM 649 C C . ARG A 1 92 ? -16.864 0.226 19.478 1.00 97.75 92 ARG A C 1
ATOM 651 O O . ARG A 1 92 ? -17.565 0.276 20.476 1.00 97.75 92 ARG A O 1
ATOM 658 N N . LEU A 1 93 ? -15.796 -0.567 19.398 1.00 97.44 93 LEU A N 1
ATOM 659 C CA . LEU A 1 93 ? -15.401 -1.448 20.494 1.00 97.44 93 LEU A CA 1
ATOM 660 C C . LEU A 1 93 ? -15.083 -0.660 21.774 1.00 97.44 93 LEU A C 1
ATOM 662 O O . LEU A 1 93 ? -15.418 -1.095 22.873 1.00 97.44 93 LEU A O 1
ATOM 666 N N . GLN A 1 94 ? -14.425 0.495 21.651 1.00 96.44 94 GLN A N 1
ATOM 667 C CA . GLN A 1 94 ? -14.142 1.363 22.790 1.00 96.44 94 GLN A CA 1
ATOM 668 C C . GLN A 1 94 ? -15.429 1.919 23.416 1.00 96.44 94 GLN A C 1
ATOM 670 O O . GLN A 1 94 ? -15.508 1.988 24.643 1.00 96.44 94 GLN A O 1
ATOM 675 N N . GLU A 1 95 ? -16.412 2.296 22.599 1.00 96.56 95 GLU A N 1
ATOM 676 C CA . GLU A 1 95 ? -17.739 2.732 23.048 1.00 96.56 95 GLU A CA 1
ATOM 677 C C . GLU A 1 95 ? -18.470 1.599 23.778 1.00 96.56 95 GLU A C 1
ATOM 679 O O . GLU A 1 95 ? -18.818 1.770 24.945 1.00 96.56 95 GLU A O 1
ATOM 684 N N . GLU A 1 96 ? -18.576 0.414 23.168 1.00 95.62 96 GLU A N 1
ATOM 685 C CA . GLU A 1 96 ? -19.194 -0.775 23.771 1.00 95.62 96 GLU A CA 1
ATOM 686 C C . GLU A 1 96 ? -18.549 -1.117 25.123 1.00 95.62 96 GLU A C 1
ATOM 688 O O . GLU A 1 96 ? -19.228 -1.251 26.140 1.00 95.62 96 GLU A O 1
ATOM 693 N N . VAL A 1 97 ? -17.215 -1.182 25.192 1.00 95.94 97 VAL A N 1
ATOM 694 C CA . VAL A 1 97 ? -16.496 -1.424 26.455 1.00 95.94 97 VAL A CA 1
ATOM 695 C C . VAL A 1 97 ? -16.740 -0.299 27.467 1.00 95.94 97 VAL A C 1
ATOM 697 O O . VAL A 1 97 ? -16.793 -0.556 28.674 1.00 95.94 97 VAL A O 1
ATOM 700 N N . GLY A 1 98 ? -16.877 0.944 27.006 1.00 94.94 98 GLY A N 1
ATOM 701 C CA . GLY A 1 98 ? -17.235 2.093 27.831 1.00 94.94 98 GLY A CA 1
ATOM 702 C C . GLY A 1 98 ? -18.618 1.949 28.467 1.00 94.94 98 GLY A C 1
ATOM 703 O O . GLY A 1 98 ? -18.757 2.184 29.671 1.00 94.94 98 GLY A O 1
ATOM 704 N N . ASP A 1 99 ? -19.606 1.506 27.696 1.00 93.75 99 ASP A N 1
ATOM 705 C CA . ASP A 1 99 ? -20.980 1.279 28.146 1.00 93.75 99 ASP A CA 1
ATOM 706 C C . ASP A 1 99 ? -21.074 0.102 29.121 1.00 93.75 99 ASP A C 1
ATOM 708 O O . ASP A 1 99 ? -21.657 0.244 30.204 1.00 93.75 99 ASP A O 1
ATOM 712 N N . LEU A 1 100 ? -20.387 -1.010 28.824 1.00 91.00 100 LEU A N 1
ATOM 713 C CA . LEU A 1 100 ? -20.259 -2.142 29.748 1.00 91.00 100 LEU A CA 1
ATOM 714 C C 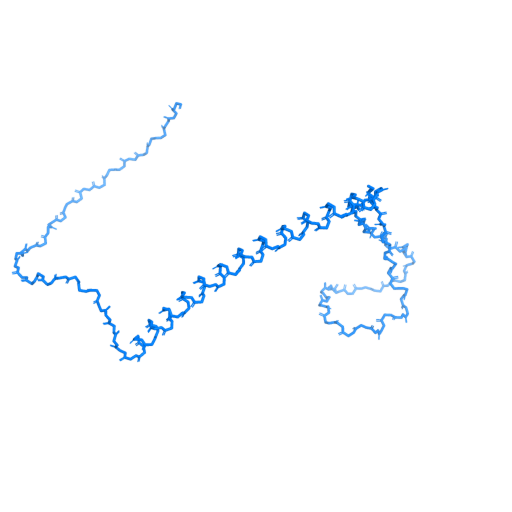. LEU A 1 100 ? -19.655 -1.703 31.091 1.00 91.00 100 LEU A C 1
ATOM 716 O O . LEU A 1 100 ? -20.150 -2.088 32.150 1.00 91.00 100 LEU A O 1
ATOM 720 N N . ARG A 1 101 ? -18.607 -0.867 31.076 1.00 91.25 101 ARG A N 1
ATOM 721 C CA . ARG A 1 101 ? -17.975 -0.339 32.302 1.00 91.25 101 ARG A CA 1
ATOM 722 C C . ARG A 1 101 ? -18.886 0.596 33.092 1.00 91.25 101 ARG A C 1
ATOM 724 O O . ARG A 1 101 ? -18.776 0.642 34.313 1.00 91.25 101 ARG A O 1
ATOM 731 N N . GLN A 1 102 ? -19.758 1.339 32.416 1.00 89.88 102 GLN A N 1
ATOM 732 C CA . GLN A 1 102 ? -20.744 2.217 33.050 1.00 89.88 102 GLN A CA 1
ATOM 733 C C . GLN A 1 102 ? -21.990 1.462 33.539 1.00 89.88 102 GLN A C 1
ATOM 735 O O . GLN A 1 102 ? -22.873 2.082 34.129 1.00 89.88 102 GLN A O 1
ATOM 740 N N . GLY A 1 103 ? -22.081 0.147 33.307 1.00 77.31 103 GLY A N 1
ATOM 741 C CA . GLY A 1 103 ? -23.258 -0.655 33.649 1.00 77.31 103 GLY A CA 1
ATOM 742 C C . GLY A 1 103 ? -24.466 -0.382 32.749 1.00 77.31 103 GLY A C 1
ATOM 743 O O . GLY A 1 103 ? -25.566 -0.836 33.054 1.00 77.31 103 GLY A O 1
ATOM 744 N N . LYS A 1 104 ? -24.275 0.337 31.636 1.00 66.69 104 LYS A N 1
ATOM 745 C CA . LYS A 1 104 ? -25.281 0.535 30.591 1.00 66.69 104 LYS A CA 1
ATOM 746 C C . LYS A 1 104 ? -25.210 -0.651 29.638 1.00 66.69 104 LYS A C 1
ATOM 748 O O . LYS A 1 104 ? -24.732 -0.538 28.518 1.00 66.69 104 LYS A O 1
ATOM 753 N N . VAL A 1 105 ? -25.636 -1.819 30.100 1.00 62.22 105 VAL A N 1
ATOM 754 C CA . VAL A 1 105 ? -25.891 -2.926 29.178 1.00 62.22 105 VAL A CA 1
ATOM 755 C C . VAL A 1 105 ? -27.226 -2.616 28.517 1.00 62.22 105 VAL A C 1
ATOM 757 O O . VAL A 1 105 ? -28.270 -2.750 29.152 1.00 62.22 105 VAL A O 1
ATOM 760 N N . SER A 1 106 ? -27.201 -2.159 27.265 1.00 59.56 106 SER A N 1
ATOM 761 C CA . SER A 1 106 ? -28.371 -2.270 26.402 1.00 59.56 106 SER A CA 1
ATOM 762 C C . SER A 1 106 ? -28.628 -3.760 26.200 1.00 59.56 106 SER A C 1
ATOM 764 O O . SER A 1 106 ? -27.998 -4.436 25.390 1.00 59.56 106 SER A O 1
ATOM 766 N N . ILE A 1 107 ? -29.528 -4.294 27.021 1.00 53.75 107 ILE A N 1
ATOM 767 C CA . ILE A 1 107 ? -30.235 -5.526 26.699 1.00 53.75 107 ILE A CA 1
ATOM 768 C C . ILE A 1 107 ? -30.911 -5.229 25.353 1.00 53.75 107 ILE A C 1
ATOM 770 O O . ILE A 1 107 ? -31.557 -4.184 25.249 1.00 53.75 107 ILE A O 1
ATOM 774 N N . PRO A 1 108 ? -30.726 -6.048 24.303 1.00 52.66 108 PRO A N 1
ATOM 775 C CA . PRO A 1 108 ? -31.575 -5.923 23.134 1.00 52.66 108 PRO A CA 1
ATOM 776 C C . PRO A 1 108 ? -33.002 -6.091 23.642 1.00 52.66 108 PRO A C 1
ATOM 778 O O . PRO A 1 108 ? -33.304 -7.123 24.241 1.00 52.66 108 PRO A O 1
ATOM 781 N N . ASP A 1 109 ? -33.830 -5.061 23.480 1.00 42.75 109 ASP A N 1
ATOM 782 C CA . ASP A 1 109 ? -35.268 -5.149 23.695 1.00 42.75 109 ASP A CA 1
ATOM 783 C C . ASP A 1 109 ? -35.813 -6.240 22.756 1.00 42.75 109 ASP A C 1
ATOM 785 O O . ASP A 1 109 ? -36.179 -5.987 21.610 1.00 42.75 109 ASP A O 1
ATOM 789 N N . GLU A 1 110 ? -35.807 -7.486 23.227 1.00 48.53 110 GLU A N 1
ATOM 790 C CA . GLU A 1 110 ? -36.799 -8.476 22.841 1.00 48.53 110 GLU A CA 1
ATOM 791 C C . GLU A 1 110 ? -38.086 -7.996 23.504 1.00 48.53 110 GLU A C 1
ATOM 793 O O . GLU A 1 110 ? -38.275 -8.095 24.720 1.00 48.53 110 GLU A O 1
ATOM 798 N N . ASP A 1 111 ? -38.881 -7.337 22.670 1.00 42.81 111 ASP A N 1
ATOM 799 C CA . ASP A 1 111 ? -40.162 -6.719 22.954 1.00 42.81 111 ASP A CA 1
ATOM 800 C C . ASP A 1 111 ? -41.007 -7.569 23.915 1.00 42.81 111 ASP A C 1
ATOM 802 O O . ASP A 1 111 ? -41.121 -8.795 23.802 1.00 42.81 111 ASP A O 1
ATOM 806 N N . GLY A 1 112 ? -41.561 -6.901 24.920 1.00 47.59 112 GLY A N 1
ATOM 807 C CA . GLY A 1 112 ? -42.242 -7.543 26.025 1.00 47.59 112 GLY A CA 1
ATOM 808 C C . GLY A 1 112 ? -43.543 -8.203 25.593 1.00 47.59 112 GLY A C 1
ATOM 809 O O . GLY A 1 112 ? -44.545 -7.522 25.413 1.00 47.59 112 GLY A O 1
ATOM 810 N N . GLU A 1 113 ? -43.585 -9.534 25.616 1.00 38.06 113 GLU A N 1
ATOM 811 C CA . GLU A 1 113 ? -44.845 -10.268 25.723 1.00 38.06 113 GLU A CA 1
ATOM 812 C C . GLU A 1 113 ? -44.867 -11.072 27.025 1.00 38.06 113 GLU A C 1
ATOM 814 O O . GLU A 1 113 ? -44.567 -12.263 27.115 1.00 38.06 113 GLU A O 1
ATOM 819 N N . SER A 1 114 ? -45.211 -10.366 28.100 1.00 44.53 114 SER A N 1
ATOM 820 C CA . SER A 1 114 ? -45.603 -11.008 29.343 1.00 44.53 114 SER A CA 1
ATOM 821 C C . SER A 1 114 ? -47.005 -11.602 29.197 1.00 44.53 114 SER A C 1
ATOM 823 O O . SER A 1 114 ? -47.983 -10.865 29.109 1.00 44.53 114 SER A O 1
ATOM 825 N N . ARG A 1 115 ? -47.073 -12.925 29.402 1.00 45.22 115 ARG A N 1
ATOM 826 C CA . ARG A 1 115 ? -48.097 -13.624 30.207 1.00 45.22 115 ARG A CA 1
ATOM 827 C C . ARG A 1 115 ? -49.382 -14.078 29.496 1.00 45.22 115 ARG A C 1
ATOM 829 O O . ARG A 1 115 ? -50.385 -13.380 29.524 1.00 45.22 115 ARG A O 1
ATOM 836 N N . ALA A 1 116 ? -49.416 -15.356 29.115 1.00 47.66 116 ALA A N 1
ATOM 837 C CA . ALA A 1 116 ? -50.291 -16.411 29.669 1.00 47.66 116 ALA A CA 1
ATOM 838 C C . ALA A 1 116 ? -50.185 -17.688 28.806 1.00 47.66 116 ALA A C 1
ATOM 840 O O . ALA A 1 116 ? -49.782 -17.598 27.658 1.00 47.66 116 ALA A O 1
ATOM 841 N N . HIS A 1 117 ? -50.606 -18.839 29.353 1.00 41.09 117 HIS A N 1
ATOM 842 C CA . HIS A 1 117 ? -50.690 -20.187 28.740 1.00 41.09 117 HIS A CA 1
ATOM 843 C C . HIS A 1 117 ? -49.428 -21.059 28.948 1.00 41.09 117 HIS A C 1
ATOM 845 O O . HIS A 1 117 ? -48.431 -20.927 28.260 1.00 41.09 117 HIS A O 1
ATOM 851 N N . SER A 1 118 ? -49.310 -21.783 30.068 1.00 41.22 118 SER A N 1
ATOM 852 C CA . SER A 1 118 ? -49.901 -23.106 30.377 1.00 41.22 118 SER A CA 1
ATOM 853 C C . SER A 1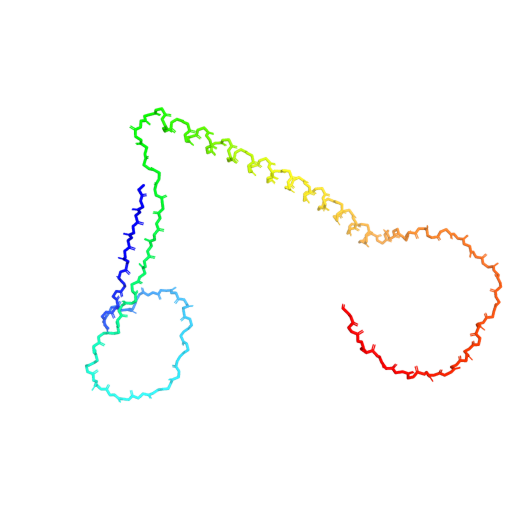 118 ? -49.120 -24.307 29.806 1.00 41.22 118 SER A C 1
ATOM 855 O O . SER A 1 118 ? -49.180 -24.562 28.611 1.00 41.22 118 SER A O 1
ATOM 857 N N . SER A 1 119 ? -48.531 -25.073 30.740 1.00 46.09 119 SER A N 1
ATOM 858 C CA . SER A 1 119 ? -48.163 -26.508 30.701 1.00 46.09 119 SER A CA 1
ATOM 859 C C . SER A 1 119 ? -46.935 -26.955 29.876 1.00 46.09 119 SER A C 1
ATOM 861 O O . SER A 1 119 ? -46.812 -26.584 28.713 1.00 46.09 119 SER A O 1
ATOM 863 N N . PRO A 1 120 ? -46.043 -27.806 30.438 1.00 55.28 120 PRO A N 1
ATOM 864 C CA . PRO A 1 120 ? -44.950 -28.420 29.685 1.00 55.28 120 PRO A CA 1
ATOM 865 C C . PRO A 1 120 ? -45.481 -29.596 28.846 1.00 55.28 120 PRO A C 1
ATOM 867 O O . PRO A 1 120 ? -46.329 -30.344 29.342 1.00 55.28 120 PRO A O 1
ATOM 870 N N . PRO A 1 121 ? -45.008 -29.806 27.607 1.00 50.94 121 PRO A N 1
ATOM 871 C CA . PRO A 1 121 ? -45.371 -30.999 26.859 1.00 50.94 121 PRO A CA 1
ATOM 872 C C . PRO A 1 121 ? -44.636 -32.224 27.423 1.00 50.94 121 PRO A C 1
ATOM 874 O O . PRO A 1 121 ? -43.422 -32.199 27.624 1.00 50.94 121 PRO A O 1
ATOM 877 N N . GLU A 1 122 ? -45.413 -33.277 27.689 1.00 47.16 122 GLU A N 1
ATOM 878 C CA . GLU A 1 122 ? -44.962 -34.638 27.988 1.00 47.16 122 GLU A CA 1
ATOM 879 C C . GLU A 1 122 ? -43.939 -35.137 26.959 1.00 47.16 122 GLU A C 1
ATOM 881 O O . GLU A 1 122 ? -44.123 -34.997 25.748 1.00 47.16 122 GLU A O 1
ATOM 886 N N . GLU A 1 123 ? -42.881 -35.774 27.459 1.00 53.06 123 GLU A N 1
ATOM 887 C CA . GLU A 1 123 ? -42.024 -36.654 26.672 1.00 53.06 123 GLU A CA 1
ATOM 888 C C . GLU A 1 123 ? -42.775 -37.962 26.378 1.00 53.06 123 GLU A C 1
ATOM 890 O O . GLU A 1 123 ? -43.412 -38.528 27.271 1.00 53.06 123 GLU A O 1
ATOM 895 N N . PRO A 1 124 ? -42.658 -38.487 25.154 1.00 51.91 124 PRO A N 1
ATOM 896 C CA . PRO A 1 124 ? -42.442 -39.924 25.039 1.00 51.91 124 PRO A CA 1
ATOM 897 C C . PRO A 1 124 ? -41.336 -40.263 24.027 1.00 51.91 124 PRO A C 1
ATOM 899 O O . PRO A 1 124 ? -41.432 -39.920 22.847 1.00 51.91 124 PRO A O 1
ATOM 902 N N . GLY A 1 125 ? -40.321 -41.010 24.480 1.00 45.56 125 GLY A N 1
ATOM 903 C CA . GLY A 1 125 ? -39.405 -41.802 23.643 1.00 45.56 125 GLY A CA 1
ATOM 904 C C . GLY A 1 125 ? -40.124 -42.851 22.760 1.00 45.56 125 GLY A C 1
ATOM 905 O O . GLY A 1 125 ? -41.344 -42.791 22.622 1.00 45.56 125 GLY A O 1
ATOM 906 N N . PRO A 1 126 ? -39.455 -43.869 22.168 1.00 48.06 126 PRO A N 1
ATOM 907 C CA . PRO A 1 126 ? -38.075 -44.315 22.338 1.00 48.06 126 PRO A CA 1
ATOM 908 C C . PRO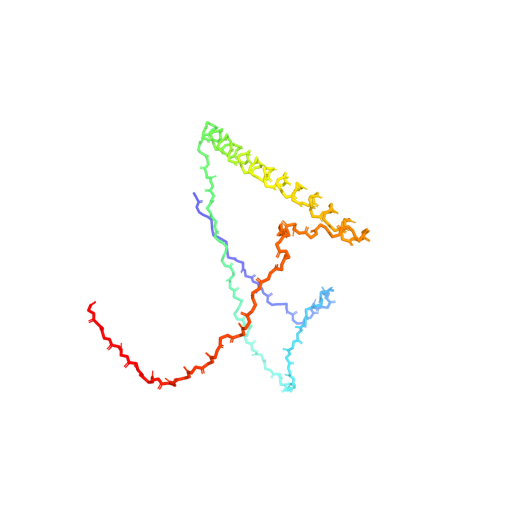 A 1 126 ? -37.259 -44.398 21.026 1.00 48.06 126 PRO A C 1
ATOM 910 O O . PRO A 1 126 ? -37.763 -44.322 19.908 1.00 48.06 126 PRO A O 1
ATOM 913 N N . LEU A 1 127 ? -35.961 -44.625 21.226 1.00 54.88 127 LEU A N 1
ATOM 914 C CA . LEU A 1 127 ? -34.919 -44.990 20.264 1.00 54.88 127 LEU A CA 1
ATOM 915 C C . LEU A 1 127 ? -35.381 -45.924 19.125 1.00 54.88 127 LEU A C 1
ATOM 917 O O . LEU A 1 127 ? -35.940 -46.993 19.372 1.00 54.88 127 LEU A O 1
ATOM 921 N N . LYS A 1 128 ? -34.986 -45.589 17.891 1.00 55.47 128 LYS A N 1
ATOM 922 C CA . LYS A 1 128 ? -34.717 -46.566 16.827 1.00 55.47 128 LYS A CA 1
ATOM 923 C C . LYS A 1 128 ? -33.377 -46.253 16.148 1.00 55.47 128 LYS A C 1
ATOM 925 O O . LYS A 1 128 ? -33.238 -45.243 15.466 1.00 55.47 128 LYS A O 1
ATOM 930 N N . GLU A 1 129 ? -32.404 -47.126 16.420 1.00 41.84 129 GLU A N 1
ATOM 931 C CA . GLU A 1 129 ? -31.457 -47.760 15.474 1.00 41.84 129 GLU A CA 1
ATOM 932 C C . GLU A 1 129 ? -31.770 -47.543 13.976 1.00 41.84 129 GLU A C 1
ATOM 934 O O . GLU A 1 129 ? -32.936 -47.544 13.598 1.00 41.84 129 GLU A O 1
ATOM 939 N N . SER A 1 130 ? -30.851 -47.499 13.004 1.00 52.41 130 SER A N 1
ATOM 940 C CA . SER A 1 130 ? -29.386 -47.627 12.874 1.00 52.41 130 SER A CA 1
ATOM 941 C C . SER A 1 130 ? -29.056 -47.342 11.368 1.00 52.41 130 SER A C 1
ATOM 943 O O . SER A 1 130 ? -29.967 -46.950 10.634 1.00 52.41 130 SER A O 1
ATOM 945 N N . PRO A 1 131 ? -27.807 -47.482 10.865 1.00 55.66 131 PRO A N 1
ATOM 946 C CA . PRO A 1 131 ? -27.263 -46.732 9.726 1.00 55.66 131 PRO A CA 1
ATOM 947 C C . PRO A 1 131 ? -27.457 -47.403 8.354 1.00 55.66 131 PRO A C 1
ATOM 949 O O . PRO A 1 131 ? -27.702 -48.603 8.260 1.00 55.66 131 PRO A O 1
ATOM 952 N N . GLY A 1 132 ? -27.233 -46.640 7.279 1.00 44.88 132 GLY A N 1
ATOM 953 C CA . GLY A 1 132 ? -27.123 -47.182 5.923 1.00 44.88 132 GLY A CA 1
ATOM 954 C C . GLY A 1 132 ? -26.287 -46.304 4.992 1.00 44.88 132 GLY A C 1
ATOM 955 O O . GLY A 1 132 ? -26.768 -45.291 4.492 1.00 44.88 132 GLY A O 1
ATOM 956 N N . GLU A 1 133 ? -25.041 -46.718 4.752 1.00 47.88 133 GLU A N 1
ATOM 957 C CA . GLU A 1 133 ? -24.270 -46.402 3.543 1.00 47.88 133 GLU A CA 1
ATOM 958 C C . GLU A 1 133 ? -24.995 -46.914 2.283 1.00 47.88 133 GLU A C 1
ATOM 960 O O . GLU A 1 133 ? -25.584 -47.992 2.326 1.00 47.88 133 GLU A O 1
ATOM 965 N N . ALA A 1 134 ? -24.887 -46.196 1.154 1.00 46.12 134 ALA A N 1
ATOM 966 C CA . ALA A 1 134 ? -24.434 -46.737 -0.143 1.00 46.12 134 ALA A CA 1
ATOM 967 C C . ALA A 1 134 ? -24.665 -45.753 -1.313 1.00 46.12 134 ALA A C 1
ATOM 969 O O . ALA A 1 134 ? -25.792 -45.387 -1.631 1.00 46.12 134 ALA A O 1
ATOM 970 N N . PHE A 1 135 ? -23.552 -45.392 -1.960 1.00 39.66 135 PHE A N 1
ATOM 971 C CA . PHE A 1 135 ? -23.315 -45.249 -3.406 1.00 39.66 135 PHE A CA 1
ATOM 972 C C . PHE A 1 135 ? -24.453 -44.860 -4.372 1.00 39.66 135 PHE A C 1
ATOM 974 O O . PHE A 1 135 ? -25.384 -45.630 -4.612 1.00 39.66 135 PHE A O 1
ATOM 981 N N . LYS A 1 136 ? -24.178 -43.813 -5.165 1.00 50.72 136 LYS A N 1
ATOM 982 C CA . LYS A 1 136 ? -24.052 -43.954 -6.625 1.00 50.72 136 LYS A CA 1
ATOM 983 C C . LYS A 1 136 ? -23.087 -42.929 -7.208 1.00 50.72 136 LYS A C 1
ATOM 985 O O . LYS A 1 136 ? -23.113 -41.779 -6.723 1.00 50.72 136 LYS A O 1
#

InterPro domains:
  IPR028101 Protein of unknown function DUF4616 [PF15394] (2-134)
  IPR028101 Protein of unknown function DUF4616 [PTHR14375] (1-124)

Sequence (136 aa):
MSFSATILFSPPSGSEARCCCCACKSETNGGNTGSQGGNPPPSTPITVTGHGLAVQSSEQLLHVIYQRVDKAVGLAEAALGLARANNELLKRLQEEVGDLRQGKVSIPDEDGESRAHSSPPEEPGPLKESPGEAFK

Secondary structure (DSSP, 8-state):
-EEEEEE--PPPPTTS-----------------------PPP---EEEEEE-----SHHHHHHHHHHHHHHHHHHHHHHHHHHHHHHHHHHHHHHHHHHHHTT----------------PPPP-------------

Organism: Homo sapiens (NCBI:txid9606)